Protein AF-A0A7S2C3B9-F1 (afdb_monomer)

Solvent-accessible surface area (backbone atoms only — not comparable to full-atom values): 6980 Å² total; per-residue (Å²): 95,56,94,72,66,56,39,47,80,22,79,44,66,63,60,47,18,64,78,71,72,46,61,48,70,62,52,52,51,53,52,49,56,51,31,51,23,45,76,67,74,36,62,41,102,83,72,51,67,90,66,75,68,87,59,75,66,36,75,48,64,89,85,75,93,71,93,84,81,67,53,58,53,49,51,57,53,100,83,31,36,26,45,38,90,96,48,94,79,51,62,44,84,97,39,70,55,64,70,81,49,23,36,19,82,85,47,101,54,82,123

Foldseek 3Di:
DVVVVQKDWAQDLVRVCVVVVHDSVVSVVVLVQVQVCQVVQHQGPVRDRDDDRQDPRHMDGDDDDDDDADQDAFEADPVQFGADPPDPPHGDPPDGDDDRRYHRPPHPPPD

Radius of gyration: 23.4 Å; Cα contacts (8 Å, |Δi|>4): 132; chains: 1; bounding box: 45×21×60 Å

Mean predicted aligned error: 6.65 Å

pLDDT: mean 89.91, std 11.18, range [41.97, 98.38]

Nearest PDB structures (foldseek):
  1d4c-assembly3_C  TM=8.041E-01  e=1.857E-04  Shewanella oneidensis
  1d4c-assembly2_B  TM=8.341E-01  e=5.086E-04  Shewanella oneidensis
  1d4e-assembly1_A  TM=8.416E-01  e=1.593E-03  Shewanella oneidensis
  6t85-assembly1_A  TM=8.001E-01  e=4.364E-03  Shewanella oneidensis MR-1

Secondary structure (DSSP, 8-state):
-TTTTSSEEESSHHHHHHHHT--HHHHHHHHHHHHHHHHTT---TTS--------SSEEE----------S--B-B-TT-EEEPTT-SSPEEEEEE--GGGBTTTTSTT--

Sequence (111 aa):
VVAAGQVRSHADLSDLAAVHALPLHALTATVAELNDAVAAGRTDRWGRREHRPLVPPFYSISIKAALFHTQGGLRIDSCARVLQAGSTTAVVPHLLAAGGTVAGGSGNSVE

Structure (mmCIF, N/CA/C/O backbone):
data_AF-A0A7S2C3B9-F1
#
_entry.id   AF-A0A7S2C3B9-F1
#
loop_
_atom_site.group_PDB
_atom_site.id
_atom_site.type_symbol
_atom_site.label_atom_id
_atom_site.label_alt_id
_atom_site.label_comp_id
_atom_site.label_asym_id
_atom_site.label_entity_id
_atom_site.label_seq_id
_atom_site.pdbx_PDB_ins_code
_atom_site.Cartn_x
_atom_site.Cartn_y
_atom_site.Cartn_z
_atom_site.occupancy
_atom_site.B_iso_or_equiv
_atom_site.auth_seq_id
_atom_site.auth_comp_id
_atom_site.auth_asym_id
_atom_site.auth_atom_id
_atom_site.pdbx_PDB_model_num
ATOM 1 N N . VAL A 1 1 ? -8.993 -9.552 -8.128 1.00 63.28 1 VAL A N 1
ATOM 2 C CA . VAL A 1 1 ? -8.569 -8.149 -8.372 1.00 63.28 1 VAL A CA 1
ATOM 3 C C . VAL A 1 1 ? -8.303 -7.884 -9.852 1.00 63.28 1 VAL A C 1
ATOM 5 O O . VAL A 1 1 ? -8.964 -7.016 -10.404 1.00 63.28 1 VAL A O 1
ATOM 8 N N . VAL A 1 2 ? -7.439 -8.663 -10.523 1.00 61.94 2 VAL A N 1
ATOM 9 C CA . VAL A 1 2 ? -7.232 -8.568 -11.990 1.00 61.94 2 VAL A CA 1
ATOM 10 C C . VAL A 1 2 ? -8.538 -8.812 -12.761 1.00 61.94 2 VAL A C 1
ATOM 12 O O . VAL A 1 2 ? -8.970 -7.953 -13.516 1.00 61.94 2 VAL A O 1
ATOM 15 N N . ALA A 1 3 ? -9.252 -9.907 -12.469 1.00 64.25 3 ALA A N 1
ATOM 16 C CA . ALA A 1 3 ? -10.555 -10.203 -13.084 1.00 64.25 3 ALA A CA 1
ATOM 17 C C . ALA A 1 3 ? -11.664 -9.180 -12.752 1.00 64.25 3 ALA A C 1
ATOM 19 O O . ALA A 1 3 ? -12.669 -9.115 -13.446 1.00 64.25 3 ALA A O 1
ATOM 20 N N . ALA A 1 4 ? -11.475 -8.363 -11.709 1.00 71.38 4 ALA A N 1
ATOM 21 C CA . ALA A 1 4 ? -12.392 -7.280 -11.349 1.00 71.38 4 ALA A CA 1
ATOM 22 C C . ALA A 1 4 ? -12.044 -5.952 -12.058 1.00 71.38 4 ALA A C 1
ATOM 24 O O . ALA A 1 4 ? -12.621 -4.918 -11.734 1.00 71.38 4 ALA A O 1
ATOM 25 N N . GLY A 1 5 ? -11.060 -5.950 -12.969 1.00 73.31 5 GLY A N 1
ATOM 26 C CA . GLY A 1 5 ? -10.630 -4.779 -13.742 1.00 73.31 5 GLY A CA 1
ATOM 27 C C . GLY A 1 5 ? -9.848 -3.721 -12.954 1.00 73.31 5 GLY A C 1
ATOM 28 O O . GLY A 1 5 ? -9.495 -2.683 -13.512 1.00 73.31 5 GLY A O 1
ATOM 29 N N . GLN A 1 6 ? -9.566 -3.963 -11.669 1.00 82.56 6 GLN A N 1
ATOM 30 C CA . GLN A 1 6 ? -8.866 -3.003 -10.807 1.00 82.56 6 GLN A CA 1
ATOM 31 C C . GLN A 1 6 ? -7.345 -3.030 -10.983 1.00 82.56 6 GLN A C 1
ATOM 33 O O . GLN A 1 6 ? -6.688 -2.026 -10.731 1.00 82.56 6 GLN A O 1
ATOM 38 N N . VAL A 1 7 ? -6.795 -4.160 -11.437 1.00 92.88 7 VAL A N 1
ATOM 39 C CA . VAL A 1 7 ? -5.388 -4.279 -11.836 1.00 92.88 7 VAL A CA 1
ATOM 40 C C . VAL A 1 7 ? -5.325 -4.434 -13.350 1.00 92.88 7 VAL A C 1
ATOM 42 O O . VAL A 1 7 ? -6.009 -5.298 -13.901 1.00 92.88 7 VAL A O 1
ATOM 45 N N . ARG A 1 8 ? -4.499 -3.621 -14.010 1.00 91.81 8 ARG A N 1
ATOM 46 C CA . ARG A 1 8 ? -4.267 -3.660 -15.462 1.00 91.81 8 ARG A CA 1
ATOM 47 C C . ARG A 1 8 ? -2.855 -4.159 -15.750 1.00 91.81 8 ARG A C 1
ATOM 49 O O . ARG A 1 8 ? -1.939 -3.816 -15.010 1.00 91.81 8 ARG A O 1
ATOM 56 N N . SER A 1 9 ? -2.702 -4.977 -16.790 1.00 94.94 9 SER A N 1
ATOM 57 C CA . SER A 1 9 ? -1.408 -5.479 -17.271 1.00 94.94 9 SER A CA 1
ATOM 58 C C . SER A 1 9 ? -0.922 -4.631 -18.442 1.00 94.94 9 SER A C 1
ATOM 60 O O . SER A 1 9 ? -1.736 -4.212 -19.259 1.00 94.94 9 SER A O 1
ATOM 62 N N . HIS A 1 10 ? 0.390 -4.449 -18.545 1.00 96.44 10 HIS A N 1
ATOM 63 C CA . HIS A 1 10 ? 1.064 -3.637 -19.553 1.00 96.44 10 HIS A CA 1
ATOM 64 C C . HIS A 1 10 ? 2.300 -4.371 -20.065 1.00 96.44 10 HIS A C 1
ATOM 66 O O . HIS A 1 10 ? 3.038 -4.975 -19.282 1.00 96.44 10 HIS A O 1
ATOM 72 N N . ALA A 1 11 ? 2.539 -4.324 -21.373 1.00 97.06 11 ALA A N 1
ATOM 73 C CA . ALA A 1 11 ? 3.725 -4.946 -21.960 1.00 97.06 11 ALA A CA 1
ATOM 74 C C . ALA A 1 11 ? 5.008 -4.185 -21.588 1.00 97.06 11 ALA A C 1
ATOM 76 O O . ALA A 1 11 ? 6.050 -4.797 -21.365 1.00 97.06 11 ALA A O 1
ATOM 77 N N . ASP A 1 12 ? 4.919 -2.860 -21.467 1.00 98.00 12 ASP A N 1
ATOM 78 C CA . ASP A 1 12 ? 6.034 -1.982 -21.131 1.00 98.00 12 ASP A CA 1
ATOM 79 C C . ASP A 1 12 ? 5.583 -0.767 -20.293 1.00 98.00 12 ASP A C 1
ATOM 81 O O . ASP A 1 12 ? 4.400 -0.579 -19.993 1.00 98.00 12 ASP A O 1
ATOM 85 N N . LEU A 1 13 ? 6.551 0.048 -19.863 1.00 98.25 13 LEU A N 1
ATOM 86 C CA . LEU A 1 13 ? 6.286 1.242 -19.056 1.00 98.25 13 LEU A CA 1
ATOM 87 C C . LEU A 1 13 ? 5.652 2.387 -19.856 1.00 98.25 13 LEU A C 1
ATOM 89 O O . LEU A 1 13 ? 5.033 3.255 -19.245 1.00 98.25 13 LEU A O 1
ATOM 93 N N . SER A 1 14 ? 5.794 2.406 -21.185 1.00 98.06 14 SER A N 1
ATOM 94 C CA . SER A 1 14 ? 5.173 3.418 -22.050 1.00 98.06 14 SER A CA 1
ATOM 95 C C . SER A 1 14 ? 3.659 3.240 -22.063 1.00 98.06 14 SER A C 1
ATOM 97 O O . SER A 1 14 ? 2.920 4.187 -21.790 1.00 98.06 14 SER A O 1
ATOM 99 N N . ASP A 1 15 ? 3.206 2.001 -22.266 1.00 97.19 15 ASP A N 1
ATOM 100 C CA . ASP A 1 15 ? 1.795 1.626 -22.189 1.00 97.19 15 ASP A CA 1
ATOM 101 C C . ASP A 1 15 ? 1.211 1.925 -20.796 1.00 97.19 15 ASP A C 1
ATOM 103 O O . ASP A 1 15 ? 0.174 2.580 -20.670 1.00 97.19 15 ASP A O 1
ATOM 107 N N . LEU A 1 16 ? 1.927 1.554 -19.726 1.00 97.31 16 LEU A N 1
ATOM 108 C CA . LEU A 1 16 ? 1.509 1.872 -18.355 1.00 97.31 16 LEU A CA 1
ATOM 109 C C . LEU A 1 16 ? 1.376 3.385 -18.133 1.00 97.31 16 LEU A C 1
ATOM 111 O O . LEU A 1 16 ? 0.374 3.844 -17.577 1.00 97.31 16 LEU A O 1
ATOM 115 N N . ALA A 1 17 ? 2.375 4.162 -18.559 1.00 97.75 17 ALA A N 1
ATOM 116 C CA . ALA A 1 17 ? 2.386 5.610 -18.398 1.00 97.75 17 ALA A CA 1
ATOM 117 C C . ALA A 1 17 ? 1.212 6.274 -19.124 1.00 97.75 17 ALA A C 1
ATOM 119 O O . ALA A 1 17 ? 0.554 7.138 -18.541 1.00 97.75 17 ALA A O 1
ATOM 120 N N . ALA A 1 18 ? 0.912 5.842 -20.352 1.00 96.25 18 ALA A N 1
ATOM 121 C CA . ALA A 1 18 ? -0.198 6.365 -21.138 1.00 96.25 18 ALA A CA 1
ATOM 122 C C . ALA A 1 18 ? -1.551 6.133 -20.446 1.00 96.25 18 ALA A C 1
ATOM 124 O O . ALA A 1 18 ? -2.365 7.053 -20.363 1.00 96.25 18 ALA A O 1
ATOM 125 N N . VAL A 1 19 ? -1.774 4.941 -19.878 1.00 94.12 19 VAL A N 1
ATOM 126 C CA . VAL A 1 19 ? -3.041 4.596 -19.209 1.00 94.12 19 VAL A CA 1
ATOM 127 C C . VAL A 1 19 ? -3.325 5.458 -17.974 1.00 94.12 19 VAL A C 1
ATOM 129 O O . VAL A 1 19 ? -4.490 5.734 -17.682 1.00 94.12 19 VAL A O 1
ATOM 132 N N . HIS A 1 20 ? -2.287 5.893 -17.257 1.00 93.75 20 HIS A N 1
ATOM 133 C CA . HIS A 1 20 ? -2.415 6.684 -16.023 1.00 93.75 20 HIS A CA 1
ATOM 134 C C . HIS A 1 20 ? -2.005 8.153 -16.181 1.00 93.75 20 HIS A C 1
ATOM 136 O O . HIS A 1 20 ? -1.936 8.868 -15.184 1.00 93.75 20 HIS A O 1
ATOM 142 N N . ALA A 1 21 ? -1.726 8.601 -17.411 1.00 96.00 21 ALA A N 1
ATOM 143 C CA . ALA A 1 21 ? -1.197 9.933 -17.716 1.00 96.00 21 ALA A CA 1
ATOM 144 C C . ALA A 1 21 ? 0.047 10.307 -16.875 1.00 96.00 21 ALA A C 1
ATOM 146 O O . ALA A 1 21 ? 0.189 11.436 -16.404 1.00 96.00 21 ALA A O 1
ATOM 147 N N . LEU A 1 22 ? 0.951 9.344 -16.667 1.00 97.25 22 LEU A N 1
ATOM 148 C CA . LEU A 1 22 ? 2.189 9.543 -15.912 1.00 97.25 22 LEU A CA 1
ATOM 149 C C . LEU A 1 22 ? 3.317 10.057 -16.824 1.00 97.25 22 LEU A C 1
ATOM 151 O O . LEU A 1 22 ? 3.404 9.647 -17.983 1.00 97.25 22 LEU A O 1
ATOM 155 N N . PRO A 1 23 ? 4.254 10.880 -16.317 1.00 98.38 23 PRO A N 1
ATOM 156 C CA . PRO A 1 23 ? 5.451 11.236 -17.072 1.00 98.38 23 PRO A CA 1
ATOM 157 C C . PRO A 1 23 ? 6.347 10.003 -17.287 1.00 98.38 23 PRO A C 1
ATOM 159 O O . PRO A 1 23 ? 6.965 9.508 -16.342 1.00 98.38 23 PRO A O 1
ATOM 162 N N . LEU A 1 24 ? 6.455 9.523 -18.532 1.00 98.12 24 LEU A N 1
ATOM 163 C CA . LEU A 1 24 ? 7.196 8.298 -18.880 1.00 98.12 24 LEU A CA 1
ATOM 164 C C . LEU A 1 24 ? 8.652 8.312 -18.390 1.00 98.12 24 LEU A C 1
ATOM 166 O O . LEU A 1 24 ? 9.133 7.320 -17.840 1.00 98.12 24 LEU A O 1
ATOM 170 N N . HIS A 1 25 ? 9.343 9.444 -18.547 1.00 98.31 25 HIS A N 1
ATOM 171 C CA . HIS A 1 25 ? 10.721 9.602 -18.078 1.00 98.31 25 HIS A CA 1
ATOM 172 C C . HIS A 1 25 ? 10.837 9.374 -16.561 1.00 98.31 25 HIS A C 1
ATOM 174 O O . HIS A 1 25 ? 11.688 8.612 -16.110 1.00 98.31 25 HIS A O 1
ATOM 180 N N . ALA A 1 26 ? 9.939 9.976 -15.774 1.00 98.38 26 ALA A N 1
ATOM 181 C CA . ALA A 1 26 ? 9.956 9.846 -14.318 1.00 98.38 26 ALA A CA 1
ATOM 182 C C . ALA A 1 26 ? 9.595 8.423 -13.860 1.00 98.38 26 ALA A C 1
ATOM 184 O O . ALA A 1 26 ? 10.207 7.901 -12.927 1.00 98.38 26 ALA A O 1
ATOM 185 N N . LEU A 1 27 ? 8.632 7.778 -14.531 1.00 98.25 27 LEU A N 1
ATOM 186 C CA . LEU A 1 27 ? 8.269 6.387 -14.260 1.00 98.25 27 LEU A CA 1
ATOM 187 C C . LEU A 1 27 ? 9.445 5.441 -14.540 1.00 98.25 27 LEU A C 1
ATOM 189 O O . LEU A 1 27 ? 9.780 4.613 -13.696 1.00 98.25 27 LEU A O 1
ATOM 193 N N . THR A 1 28 ? 10.095 5.597 -15.694 1.00 98.25 28 THR A N 1
ATOM 194 C CA . THR A 1 28 ? 11.237 4.765 -16.105 1.00 98.25 28 THR A CA 1
ATOM 195 C C . THR A 1 28 ? 12.403 4.907 -15.135 1.00 98.25 28 THR A C 1
ATOM 197 O O . THR A 1 28 ? 12.920 3.898 -14.661 1.00 98.25 28 THR A O 1
ATOM 200 N N . ALA A 1 29 ? 12.762 6.143 -14.770 1.00 98.00 29 ALA A N 1
ATOM 201 C CA . ALA A 1 29 ? 13.798 6.403 -13.773 1.00 98.00 29 ALA A CA 1
ATOM 202 C C . ALA A 1 29 ? 13.451 5.771 -12.413 1.00 98.00 29 ALA A C 1
ATOM 204 O O . ALA A 1 29 ? 14.283 5.103 -11.809 1.00 98.00 29 ALA A O 1
ATOM 205 N N . THR A 1 30 ? 12.195 5.888 -11.968 1.00 96.94 30 THR A N 1
ATOM 206 C CA . THR A 1 30 ? 11.740 5.298 -10.697 1.00 96.94 30 THR A CA 1
ATOM 207 C C . THR A 1 30 ? 11.862 3.771 -10.684 1.00 96.94 30 THR A C 1
ATOM 209 O O . THR A 1 30 ? 12.284 3.199 -9.679 1.00 96.94 30 THR A O 1
ATOM 212 N N . VAL A 1 31 ? 11.497 3.101 -11.782 1.00 96.62 31 VAL A N 1
ATOM 213 C CA . VAL A 1 31 ? 11.622 1.639 -11.906 1.00 96.62 31 VAL A CA 1
ATOM 214 C C . VAL A 1 31 ? 13.090 1.212 -11.976 1.00 96.62 31 VAL A C 1
ATOM 216 O O . VAL A 1 31 ? 13.462 0.237 -11.326 1.00 96.62 31 VAL A O 1
ATOM 219 N N . ALA A 1 32 ? 13.928 1.952 -12.708 1.00 96.38 32 ALA A N 1
ATOM 220 C CA . ALA A 1 32 ? 15.362 1.690 -12.792 1.00 96.38 32 ALA A CA 1
ATOM 221 C C . ALA A 1 32 ? 16.041 1.813 -11.420 1.00 96.38 32 ALA A C 1
ATOM 223 O O . ALA A 1 32 ? 16.694 0.873 -10.981 1.00 96.38 32 ALA A O 1
ATOM 224 N N . GLU A 1 33 ? 15.797 2.905 -10.690 1.00 95.56 33 GLU A N 1
ATOM 225 C CA . GLU A 1 33 ? 16.355 3.115 -9.348 1.00 95.56 33 GLU A CA 1
ATOM 226 C C . GLU A 1 33 ? 15.969 1.999 -8.366 1.00 95.56 33 GLU A C 1
ATOM 228 O O . GLU A 1 33 ? 16.803 1.541 -7.582 1.00 95.56 33 GLU A O 1
ATOM 233 N N . LEU A 1 34 ? 14.712 1.540 -8.410 1.00 95.50 34 LEU A N 1
ATOM 234 C CA . LEU A 1 34 ? 14.262 0.409 -7.601 1.00 95.50 34 LEU A CA 1
ATOM 235 C C . LEU A 1 34 ? 15.013 -0.874 -7.977 1.00 95.50 34 LEU A C 1
ATOM 237 O O . LEU A 1 34 ? 15.510 -1.575 -7.096 1.00 95.50 34 LEU A O 1
ATOM 241 N N . ASN A 1 35 ? 15.093 -1.184 -9.270 1.00 95.75 35 ASN A N 1
ATOM 242 C CA . ASN A 1 35 ? 15.750 -2.395 -9.753 1.00 95.75 35 ASN A CA 1
ATOM 243 C C . ASN A 1 35 ? 17.252 -2.392 -9.436 1.00 95.75 35 ASN A C 1
ATOM 245 O O . ASN A 1 35 ? 17.776 -3.426 -9.023 1.00 95.75 35 ASN A O 1
ATOM 249 N N . ASP A 1 36 ? 17.917 -1.240 -9.529 1.00 94.75 36 ASP A N 1
ATOM 250 C CA . ASP A 1 36 ? 19.324 -1.064 -9.159 1.00 94.75 36 ASP A CA 1
ATOM 251 C C . ASP A 1 36 ? 19.545 -1.259 -7.654 1.00 94.75 36 ASP A C 1
ATOM 253 O O . ASP A 1 36 ? 20.515 -1.900 -7.239 1.00 94.75 36 ASP A O 1
ATOM 257 N N . ALA A 1 37 ? 18.648 -0.732 -6.812 1.00 93.94 37 ALA A N 1
ATOM 258 C CA . ALA A 1 37 ? 18.707 -0.948 -5.367 1.00 93.94 37 ALA A CA 1
ATOM 259 C C . ALA A 1 37 ? 18.556 -2.436 -5.019 1.00 93.94 37 ALA A C 1
ATOM 261 O O . ALA A 1 37 ? 19.338 -2.956 -4.221 1.00 93.94 37 ALA A O 1
ATOM 262 N N . VAL A 1 38 ? 17.616 -3.131 -5.670 1.00 94.44 38 VAL A N 1
ATOM 263 C CA . VAL A 1 38 ? 17.410 -4.576 -5.501 1.00 94.44 38 VAL A CA 1
ATOM 264 C C . VAL A 1 38 ? 18.630 -5.372 -5.964 1.00 94.44 38 VAL A C 1
ATOM 266 O O . VAL A 1 38 ? 19.112 -6.223 -5.220 1.00 94.44 38 VAL A O 1
ATOM 269 N N . ALA A 1 39 ? 19.171 -5.073 -7.148 1.00 93.81 39 ALA A N 1
ATOM 270 C CA . ALA A 1 39 ? 20.348 -5.752 -7.690 1.00 93.81 39 ALA A CA 1
ATOM 271 C C . ALA A 1 39 ? 21.591 -5.566 -6.803 1.00 93.81 39 ALA A C 1
ATOM 273 O O . ALA A 1 39 ? 22.377 -6.496 -6.631 1.00 93.81 39 ALA A O 1
ATOM 274 N N . ALA A 1 40 ? 21.748 -4.386 -6.199 1.00 93.44 40 ALA A N 1
ATOM 275 C CA . ALA A 1 40 ? 22.843 -4.081 -5.282 1.00 93.44 40 ALA A CA 1
ATOM 276 C C . ALA A 1 40 ? 22.598 -4.546 -3.830 1.00 93.44 40 ALA A C 1
ATOM 278 O O . ALA A 1 40 ? 23.464 -4.342 -2.980 1.00 93.44 40 ALA A O 1
ATOM 279 N N . GLY A 1 41 ? 21.426 -5.113 -3.510 1.00 92.88 41 GLY A N 1
ATOM 280 C CA . GLY A 1 41 ? 21.059 -5.500 -2.141 1.00 92.88 41 GLY A CA 1
ATOM 281 C C . GLY A 1 41 ? 20.975 -4.322 -1.159 1.00 92.88 41 GLY A C 1
ATOM 282 O O . GLY A 1 41 ? 21.207 -4.496 0.040 1.00 92.88 41 GLY A O 1
ATOM 283 N N . ARG A 1 42 ? 20.683 -3.115 -1.659 1.00 93.31 42 ARG A N 1
ATOM 284 C CA . ARG A 1 42 ? 20.630 -1.875 -0.873 1.00 93.31 42 ARG A CA 1
ATOM 285 C C . ARG A 1 42 ? 19.203 -1.517 -0.483 1.00 93.31 42 ARG A C 1
ATOM 287 O O . ARG A 1 42 ? 18.242 -1.847 -1.170 1.00 93.31 42 ARG A O 1
ATOM 294 N N . THR A 1 43 ? 19.091 -0.769 0.605 1.00 92.25 43 THR A N 1
ATOM 295 C CA . THR A 1 43 ? 17.863 -0.062 0.958 1.00 92.25 43 THR A CA 1
ATOM 296 C C . THR A 1 43 ? 17.627 1.075 -0.038 1.00 92.25 43 THR A C 1
ATOM 298 O O . THR A 1 43 ? 18.568 1.788 -0.394 1.00 92.25 43 THR A O 1
ATOM 301 N N . ASP A 1 44 ? 16.391 1.248 -0.496 1.00 89.19 44 ASP A N 1
ATOM 302 C CA . ASP A 1 44 ? 16.033 2.357 -1.376 1.00 89.19 44 ASP A CA 1
ATOM 303 C C . ASP A 1 44 ? 15.973 3.704 -0.626 1.00 89.19 44 ASP A C 1
ATOM 305 O O . ASP A 1 44 ? 16.096 3.775 0.601 1.00 89.19 44 ASP A O 1
ATOM 309 N N . ARG A 1 45 ? 15.733 4.797 -1.362 1.00 89.38 45 ARG A N 1
ATOM 310 C CA . ARG A 1 45 ? 15.658 6.160 -0.800 1.00 89.38 45 ARG A CA 1
ATOM 311 C C . ARG A 1 45 ? 14.543 6.372 0.239 1.00 89.38 45 ARG A C 1
ATOM 313 O O . ARG A 1 45 ? 14.531 7.405 0.898 1.00 89.38 45 ARG A O 1
ATOM 320 N N . TRP A 1 46 ? 13.610 5.429 0.372 1.00 91.19 46 TRP A N 1
ATOM 321 C CA . TRP A 1 46 ? 12.483 5.472 1.309 1.00 91.19 46 TRP A CA 1
ATOM 322 C C . TRP A 1 46 ? 12.660 4.518 2.496 1.00 91.19 46 TRP A C 1
ATOM 324 O O . TRP A 1 46 ? 11.736 4.355 3.290 1.00 91.19 46 TRP A O 1
ATOM 334 N N . GLY A 1 47 ? 13.824 3.876 2.632 1.00 91.56 47 GLY A N 1
ATOM 335 C CA . GLY A 1 47 ? 14.085 2.952 3.733 1.00 91.56 47 GLY A CA 1
ATOM 336 C C . GLY A 1 47 ? 13.593 1.524 3.480 1.00 91.56 47 GLY A C 1
ATOM 337 O O . GLY A 1 47 ? 13.618 0.701 4.395 1.00 91.56 47 GLY A O 1
ATOM 338 N N . ARG A 1 48 ? 13.156 1.193 2.261 1.00 90.69 48 ARG A N 1
ATOM 339 C CA . ARG A 1 48 ? 12.630 -0.135 1.936 1.00 90.69 48 ARG A CA 1
ATOM 340 C C . ARG A 1 48 ? 13.747 -1.072 1.481 1.00 90.69 48 ARG A C 1
ATOM 342 O O . ARG A 1 48 ? 14.607 -0.683 0.695 1.00 90.69 48 ARG A O 1
ATOM 349 N N . ARG A 1 49 ? 13.727 -2.316 1.967 1.00 85.81 49 ARG A N 1
ATOM 350 C CA . ARG A 1 49 ? 14.798 -3.307 1.736 1.00 85.81 49 ARG A CA 1
ATOM 351 C C . ARG A 1 49 ? 14.337 -4.576 1.018 1.00 85.81 49 ARG A C 1
ATOM 353 O O . ARG A 1 49 ? 15.110 -5.182 0.288 1.00 85.81 49 ARG A O 1
ATOM 360 N N . GLU A 1 50 ? 13.085 -4.980 1.212 1.00 75.44 50 GLU A N 1
ATOM 361 C CA . GLU A 1 50 ? 12.556 -6.243 0.688 1.00 75.44 50 GLU A CA 1
ATOM 362 C C . GLU A 1 50 ? 11.710 -6.010 -0.561 1.00 75.44 50 GLU A C 1
ATOM 364 O O . GLU A 1 50 ? 10.483 -5.886 -0.514 1.00 75.44 50 GLU A O 1
ATOM 369 N N . HIS A 1 51 ? 12.382 -5.932 -1.705 1.00 81.56 51 HIS A N 1
ATOM 370 C CA . HIS A 1 51 ? 11.742 -5.764 -3.002 1.00 81.56 51 HIS A CA 1
ATOM 371 C C . HIS A 1 51 ? 12.269 -6.771 -4.015 1.00 81.56 51 HIS A C 1
ATOM 373 O O . HIS A 1 51 ? 13.391 -7.262 -3.919 1.00 81.56 51 HIS A O 1
ATOM 379 N N . ARG A 1 52 ? 11.429 -7.077 -5.000 1.00 91.12 52 ARG A N 1
ATOM 380 C CA . ARG A 1 52 ? 11.805 -7.824 -6.201 1.00 91.12 52 ARG A CA 1
ATOM 381 C C . ARG A 1 52 ? 11.978 -6.832 -7.349 1.00 91.12 52 ARG A C 1
ATOM 383 O O . ARG A 1 52 ? 11.301 -5.800 -7.327 1.00 91.12 52 ARG A O 1
ATOM 390 N N . PRO A 1 53 ? 12.835 -7.125 -8.340 1.00 93.94 53 PRO A N 1
ATOM 391 C CA . PRO A 1 53 ? 12.922 -6.269 -9.508 1.00 93.94 53 PRO A CA 1
ATOM 392 C C . PRO A 1 53 ? 11.570 -6.252 -10.232 1.00 93.94 53 PRO A C 1
ATOM 394 O O . PRO A 1 53 ? 10.906 -7.283 -10.363 1.00 93.94 53 PRO A O 1
ATOM 397 N N . LEU A 1 54 ? 11.158 -5.076 -10.692 1.00 95.75 54 LEU A N 1
ATOM 398 C CA . LEU A 1 54 ? 9.996 -4.899 -11.549 1.00 95.75 54 LEU A CA 1
ATOM 399 C C . LEU A 1 54 ? 10.421 -5.133 -12.997 1.00 95.75 54 LEU A C 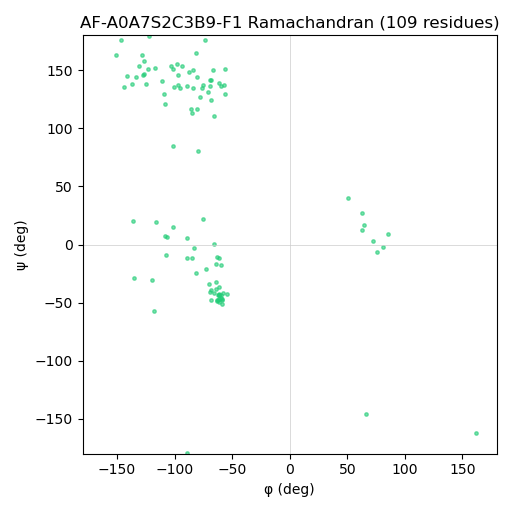1
ATOM 401 O O . LEU A 1 54 ? 11.198 -4.361 -13.561 1.00 95.75 54 LEU A O 1
ATOM 405 N N . VAL A 1 55 ? 9.898 -6.202 -13.586 1.00 96.50 55 VAL A N 1
ATOM 406 C CA . VAL A 1 55 ? 10.136 -6.598 -14.977 1.00 96.50 55 VAL A CA 1
ATOM 407 C C . VAL A 1 55 ? 8.799 -6.789 -15.698 1.00 96.50 55 VAL A C 1
ATOM 409 O O . VAL A 1 55 ? 7.790 -7.025 -15.029 1.00 96.50 55 VAL A O 1
ATOM 412 N N . PRO A 1 56 ? 8.766 -6.700 -17.039 1.00 96.81 56 PRO A N 1
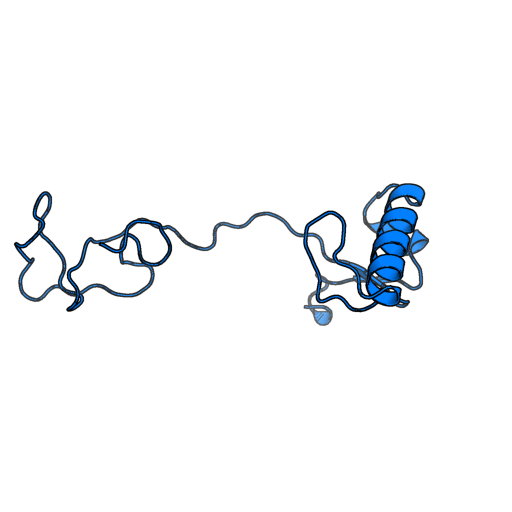ATOM 413 C CA . PRO A 1 56 ? 7.565 -6.992 -17.811 1.00 96.81 56 PRO A CA 1
ATOM 414 C C . PRO A 1 56 ? 6.995 -8.404 -17.558 1.00 96.81 56 PRO A C 1
ATOM 416 O O . PRO A 1 56 ? 7.765 -9.336 -17.314 1.00 96.81 56 PRO A O 1
ATOM 419 N N . PRO A 1 57 ? 5.671 -8.600 -17.707 1.00 95.88 57 PRO A N 1
ATOM 420 C CA . PRO A 1 57 ? 4.661 -7.556 -17.889 1.00 95.88 57 PRO A CA 1
ATOM 421 C C . PRO A 1 57 ? 4.470 -6.733 -16.608 1.00 95.88 57 PRO A C 1
ATOM 423 O O . PRO A 1 57 ? 4.489 -7.264 -15.497 1.00 95.88 57 PRO A O 1
ATOM 426 N N . PHE A 1 58 ? 4.269 -5.427 -16.766 1.00 97.00 58 PHE A N 1
ATOM 427 C CA . PHE A 1 58 ? 4.012 -4.530 -15.644 1.00 97.00 58 PHE A CA 1
ATOM 428 C C . PHE A 1 58 ? 2.536 -4.548 -15.265 1.00 97.00 58 PHE A C 1
ATOM 430 O O . PHE A 1 58 ? 1.665 -4.704 -16.117 1.00 97.00 58 PHE A O 1
ATOM 437 N N . TYR A 1 59 ? 2.247 -4.322 -13.986 1.00 95.62 59 TYR A N 1
ATOM 438 C CA . TYR A 1 59 ? 0.880 -4.250 -13.483 1.00 95.62 59 TYR A CA 1
ATOM 439 C C . TYR A 1 59 ? 0.646 -2.936 -12.752 1.00 95.62 59 TYR A C 1
ATOM 441 O O . TYR A 1 59 ? 1.494 -2.486 -11.982 1.00 95.62 59 TYR A O 1
ATOM 449 N N . SER A 1 60 ? -0.517 -2.331 -12.976 1.00 94.75 60 SER A N 1
ATOM 450 C CA . SER A 1 60 ? -0.902 -1.062 -12.366 1.00 94.75 60 SER A CA 1
ATOM 451 C C . SER A 1 60 ? -2.251 -1.162 -11.658 1.00 94.75 60 SER A C 1
ATOM 453 O O . SER A 1 60 ? -3.148 -1.889 -12.087 1.00 94.75 60 SER A O 1
ATOM 455 N N . ILE A 1 61 ? -2.392 -0.417 -10.564 1.00 94.12 61 ILE A N 1
ATOM 456 C CA . ILE A 1 61 ? -3.640 -0.225 -9.823 1.00 94.12 61 ILE A CA 1
ATOM 457 C C . ILE A 1 61 ? -3.678 1.211 -9.299 1.00 94.12 61 ILE A C 1
ATOM 459 O O . ILE A 1 61 ? -2.685 1.715 -8.777 1.00 94.12 61 ILE A O 1
ATOM 463 N N . SER A 1 62 ? -4.823 1.877 -9.433 1.00 90.38 62 SER A N 1
ATOM 464 C CA . SER A 1 62 ? -5.022 3.215 -8.873 1.00 90.38 62 SER A CA 1
ATOM 465 C C . SER A 1 62 ? -5.484 3.099 -7.423 1.00 90.38 62 SER A C 1
ATOM 467 O O . SER A 1 62 ? -6.566 2.580 -7.152 1.00 90.38 62 SER A O 1
ATOM 469 N N . ILE A 1 63 ? -4.674 3.597 -6.491 1.00 90.31 63 ILE A N 1
ATOM 470 C CA . ILE A 1 63 ? -4.980 3.579 -5.058 1.00 90.31 63 ILE A CA 1
ATOM 471 C C . ILE A 1 63 ? -5.488 4.954 -4.625 1.00 90.31 63 ILE A C 1
ATOM 473 O O . ILE A 1 63 ? -4.919 5.984 -4.984 1.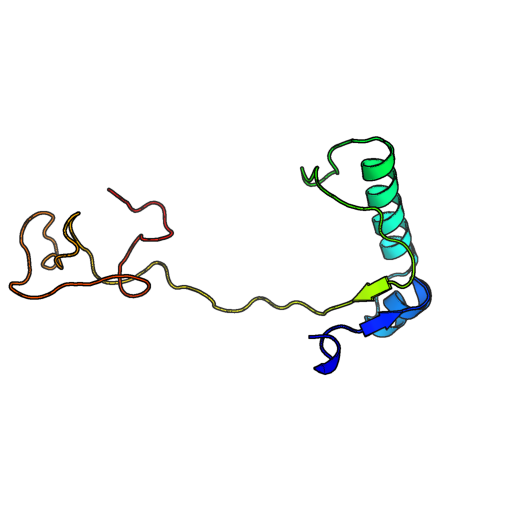00 90.31 63 ILE A O 1
ATOM 477 N N . LYS A 1 64 ? -6.560 4.966 -3.833 1.00 90.00 64 LYS A N 1
ATOM 478 C CA . LYS A 1 64 ? -7.071 6.149 -3.134 1.00 90.00 64 LYS A CA 1
ATOM 479 C C . LYS A 1 64 ? -7.115 5.849 -1.643 1.00 90.00 64 LYS A C 1
ATOM 481 O O . LYS A 1 64 ? -7.295 4.695 -1.255 1.00 90.00 64 LYS A O 1
ATOM 486 N N . ALA A 1 65 ? -6.967 6.882 -0.819 1.00 90.44 65 ALA A N 1
ATOM 487 C CA . ALA A 1 65 ? -7.183 6.740 0.612 1.00 90.44 65 ALA A CA 1
ATOM 488 C C . ALA A 1 65 ? -8.625 6.279 0.874 1.00 90.44 65 ALA A C 1
ATOM 490 O O . ALA A 1 65 ? -9.567 6.782 0.259 1.00 90.44 65 ALA A O 1
ATOM 491 N N . ALA A 1 66 ? -8.778 5.328 1.786 1.00 87.88 66 ALA A N 1
ATOM 492 C CA . ALA A 1 66 ? -10.065 4.852 2.261 1.00 87.88 66 ALA A CA 1
ATOM 493 C C . ALA A 1 66 ? -10.085 4.918 3.787 1.00 87.88 66 ALA A C 1
ATOM 495 O O . ALA A 1 66 ? -9.065 4.688 4.442 1.00 87.88 66 ALA A O 1
ATOM 496 N N . LEU A 1 67 ? -11.254 5.219 4.351 1.00 88.06 67 LEU A N 1
ATOM 497 C CA . LEU A 1 67 ? -11.486 5.025 5.776 1.00 88.06 67 LEU A CA 1
ATOM 498 C C . LEU A 1 67 ? -11.505 3.520 6.046 1.00 88.06 67 LEU A C 1
ATOM 500 O O . LEU A 1 67 ? -12.265 2.794 5.408 1.00 88.06 67 LEU A O 1
ATOM 504 N N . PHE A 1 68 ? -10.657 3.064 6.964 1.00 82.19 68 PHE A N 1
ATOM 505 C CA . PHE A 1 68 ? -10.557 1.647 7.313 1.00 82.19 68 PHE A CA 1
ATOM 506 C C . PHE A 1 68 ? -10.921 1.405 8.779 1.00 82.19 68 PHE A C 1
ATOM 508 O O . PHE A 1 68 ? -11.881 0.692 9.060 1.00 82.19 68 PHE A O 1
ATOM 515 N N . HIS A 1 69 ? -10.228 2.070 9.710 1.00 82.50 69 HIS A N 1
ATOM 516 C CA . HIS A 1 69 ? -10.478 1.938 11.147 1.00 82.50 69 HIS A CA 1
ATOM 517 C C . HIS A 1 69 ? -10.539 3.287 11.862 1.00 82.50 69 HIS A C 1
ATOM 519 O O . HIS A 1 69 ? -9.796 4.216 11.542 1.00 82.50 69 HIS A O 1
ATOM 525 N N . THR A 1 70 ? -11.414 3.368 12.865 1.00 86.69 70 THR A N 1
ATOM 526 C CA . THR A 1 70 ? -11.455 4.455 13.846 1.00 86.69 70 THR A CA 1
ATOM 527 C C . THR A 1 70 ? -10.719 4.025 15.108 1.00 86.69 70 THR A C 1
ATOM 529 O O . THR A 1 70 ? -10.900 2.907 15.572 1.00 86.69 70 THR A O 1
ATOM 532 N N . GLN A 1 71 ? -9.919 4.921 15.685 1.00 88.25 71 GLN A N 1
ATOM 533 C CA . GLN A 1 71 ? -9.181 4.648 16.929 1.00 88.25 71 GLN A CA 1
ATOM 534 C C . GLN A 1 71 ? -10.011 4.902 18.201 1.00 88.25 71 GLN A C 1
ATOM 536 O O . GLN A 1 71 ? -9.581 4.559 19.301 1.00 88.25 71 GLN A O 1
ATOM 541 N N . GLY A 1 72 ? -11.173 5.545 18.060 1.00 89.00 72 GLY A N 1
ATOM 542 C CA . GLY A 1 72 ? -12.107 5.792 19.156 1.00 89.00 72 GLY A CA 1
ATOM 543 C C . GLY A 1 72 ? -12.989 4.581 19.457 1.00 89.00 72 GLY A C 1
ATOM 544 O O . GLY A 1 72 ? -13.102 3.666 18.648 1.00 89.00 72 GLY A O 1
ATOM 545 N N . GLY A 1 73 ? -13.639 4.607 20.617 1.00 92.19 73 GLY A N 1
ATOM 546 C CA . GLY A 1 73 ? -14.505 3.530 21.080 1.00 92.19 73 GLY A CA 1
ATOM 547 C C . GLY A 1 73 ? -14.761 3.606 22.582 1.00 92.19 73 GLY A C 1
ATOM 548 O O . GLY A 1 73 ? -14.538 4.637 23.218 1.00 92.19 73 GLY A O 1
ATOM 549 N N . LEU A 1 74 ? -15.222 2.500 23.154 1.00 94.50 74 LEU A N 1
ATOM 550 C CA . LEU A 1 74 ? -15.410 2.338 24.592 1.00 94.50 74 LEU A CA 1
ATOM 551 C C . LEU A 1 74 ? -14.054 2.138 25.279 1.00 94.50 74 LEU A C 1
ATOM 553 O O . LEU A 1 74 ? -13.208 1.390 24.789 1.00 94.50 74 LEU A O 1
ATOM 557 N N . ARG A 1 75 ? -13.855 2.791 26.428 1.00 94.00 75 ARG A N 1
ATOM 558 C CA . ARG A 1 75 ? -12.711 2.514 27.305 1.00 94.00 75 ARG A CA 1
ATOM 559 C C . ARG A 1 75 ? -12.978 1.217 28.060 1.00 94.00 75 ARG A C 1
ATOM 561 O O . ARG A 1 75 ? -14.079 1.044 28.583 1.00 94.00 75 ARG A O 1
ATOM 568 N N . ILE A 1 76 ? -11.983 0.343 28.127 1.00 93.94 76 ILE A N 1
ATOM 569 C CA . ILE A 1 76 ? -12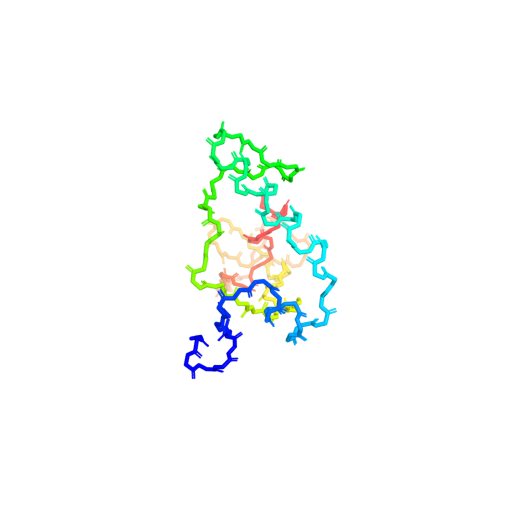.070 -0.944 28.821 1.00 93.94 76 ILE A CA 1
ATOM 570 C C . ILE A 1 76 ? -10.909 -1.117 29.798 1.00 93.94 76 ILE A C 1
ATOM 572 O O . ILE A 1 76 ? -9.905 -0.420 29.685 1.00 93.94 76 ILE A O 1
ATOM 576 N N . ASP A 1 77 ? -11.038 -2.057 30.728 1.00 92.94 77 ASP A N 1
ATOM 577 C CA . ASP A 1 77 ? -9.896 -2.613 31.456 1.00 92.94 77 ASP A CA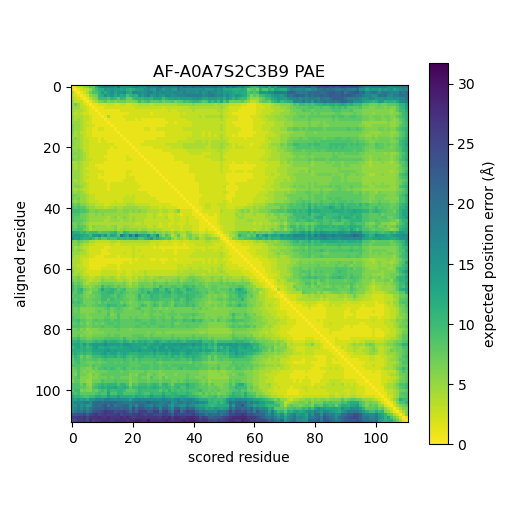 1
ATOM 578 C C . ASP A 1 77 ? -9.287 -3.839 30.743 1.00 92.94 77 ASP A C 1
ATOM 580 O O . ASP A 1 77 ? -9.763 -4.280 29.693 1.00 92.94 77 ASP A O 1
ATOM 584 N N . SER A 1 78 ? -8.244 -4.431 31.337 1.00 91.81 78 SER A N 1
ATOM 585 C CA . SER A 1 78 ? -7.556 -5.622 30.809 1.00 91.81 78 SER A CA 1
ATOM 586 C C . SER A 1 78 ? -8.429 -6.883 30.727 1.00 91.81 78 SER A C 1
ATOM 588 O O . SER A 1 78 ? -8.038 -7.856 30.084 1.00 91.81 78 SER A O 1
ATOM 590 N N . CYS A 1 79 ? -9.622 -6.865 31.328 1.00 93.69 79 CYS A N 1
ATOM 591 C CA . CYS A 1 79 ? -10.617 -7.934 31.270 1.00 93.69 79 CYS A CA 1
ATOM 592 C C . CYS A 1 79 ? -11.757 -7.624 30.280 1.00 93.69 79 CYS A C 1
ATOM 594 O O . CYS A 1 79 ? -12.799 -8.279 30.331 1.00 93.69 79 CYS A O 1
ATOM 596 N N . ALA A 1 80 ? -11.581 -6.632 29.397 1.00 94.81 80 ALA A N 1
ATOM 597 C CA . ALA A 1 80 ? -12.562 -6.188 28.404 1.00 94.81 80 ALA A CA 1
ATOM 598 C C . ALA A 1 80 ? -13.858 -5.589 28.981 1.00 94.81 80 ALA A C 1
ATOM 600 O O . ALA A 1 80 ? -14.848 -5.456 28.258 1.00 94.81 80 ALA A O 1
ATOM 601 N N . ARG A 1 81 ? -13.871 -5.200 30.264 1.00 96.62 81 ARG A N 1
ATOM 602 C CA . ARG A 1 81 ? -15.038 -4.575 30.908 1.00 96.62 81 ARG A CA 1
ATOM 603 C C . ARG A 1 81 ? -15.059 -3.085 30.629 1.00 96.62 81 ARG A C 1
ATOM 605 O O . ARG A 1 81 ? -14.040 -2.420 30.779 1.00 96.62 81 ARG A O 1
ATOM 612 N N . VAL A 1 82 ? -16.222 -2.551 30.266 1.00 96.75 82 VAL A N 1
ATOM 613 C CA . VAL A 1 82 ? -16.368 -1.129 29.928 1.00 96.75 82 VAL A CA 1
ATOM 614 C C . VAL A 1 82 ? -16.247 -0.254 31.175 1.00 96.75 82 VAL A C 1
ATOM 616 O O . VAL A 1 82 ? -16.921 -0.496 32.178 1.00 96.75 82 VAL A O 1
ATOM 619 N N . LEU A 1 83 ? -15.416 0.786 31.099 1.00 96.81 83 LEU A N 1
ATOM 620 C CA . LEU A 1 83 ? -15.232 1.778 32.158 1.00 96.81 83 LEU A CA 1
ATOM 621 C C . LEU A 1 83 ? -16.345 2.832 32.138 1.00 96.81 83 LEU A C 1
ATOM 623 O O . LEU A 1 83 ? -16.807 3.267 31.081 1.00 96.81 83 LEU A O 1
ATOM 627 N N . GLN A 1 84 ? -16.745 3.289 33.323 1.00 96.56 84 GLN A N 1
ATOM 628 C CA . GLN A 1 84 ? -17.632 4.440 33.472 1.00 96.56 84 GLN A CA 1
ATOM 629 C C . GLN A 1 84 ? -16.944 5.730 33.003 1.00 96.56 84 GLN A C 1
ATOM 631 O O . GLN A 1 84 ? -15.724 5.888 33.109 1.00 96.56 84 GLN A O 1
ATOM 636 N N . ALA A 1 85 ? -17.734 6.686 32.507 1.00 93.75 85 ALA A N 1
ATOM 637 C CA . ALA A 1 85 ? -17.222 7.969 32.035 1.00 93.75 85 ALA A CA 1
ATOM 638 C C . ALA A 1 85 ? -16.421 8.693 33.134 1.00 93.75 85 ALA A C 1
ATOM 640 O O . ALA A 1 85 ? -16.876 8.824 34.267 1.00 93.75 85 ALA A O 1
ATOM 641 N N . GLY A 1 86 ? -15.210 9.147 32.797 1.00 90.06 86 GLY A N 1
ATOM 642 C CA . GLY A 1 86 ? -14.305 9.830 33.730 1.00 90.06 86 GLY A CA 1
ATOM 643 C C . GLY A 1 86 ? -13.599 8.923 34.746 1.00 90.06 86 GLY A C 1
ATOM 644 O O . GLY A 1 86 ? -12.705 9.397 35.439 1.00 90.06 86 GLY A O 1
ATOM 645 N N . SER A 1 87 ? -13.933 7.631 34.815 1.00 91.25 87 SER A N 1
ATOM 646 C CA . SER A 1 87 ? -13.275 6.691 35.723 1.00 91.25 87 SER A CA 1
ATOM 647 C C . SER A 1 87 ? -12.114 5.952 35.055 1.00 91.25 87 SER A C 1
ATOM 649 O O . SER A 1 87 ? -12.081 5.767 33.836 1.00 91.25 87 SER A O 1
ATOM 651 N N . THR A 1 88 ? -11.151 5.524 35.868 1.00 88.31 88 THR A 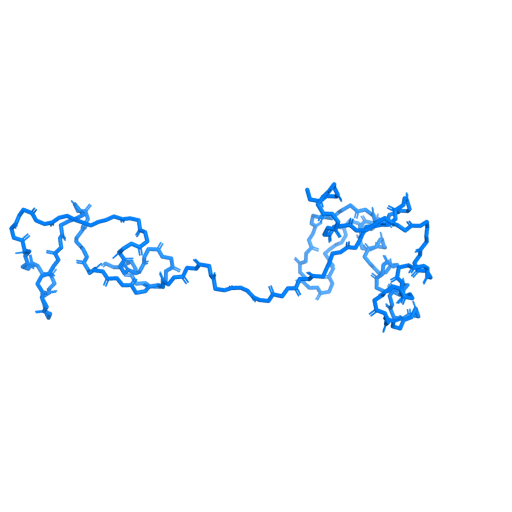N 1
ATOM 652 C CA . THR A 1 88 ? -10.074 4.593 35.494 1.00 88.31 88 THR A CA 1
ATOM 653 C C . THR A 1 88 ? -10.260 3.204 36.107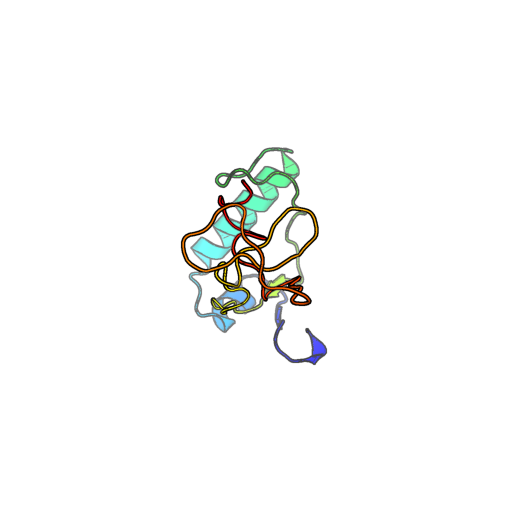 1.00 88.31 88 THR A C 1
ATOM 655 O O . THR A 1 88 ? -9.540 2.285 35.740 1.00 88.31 88 THR A O 1
ATOM 658 N N . THR A 1 89 ? -11.214 3.031 37.028 1.00 92.75 89 THR A N 1
ATOM 659 C CA . THR A 1 89 ? -11.386 1.786 37.799 1.00 92.75 89 THR A CA 1
ATOM 660 C C . THR A 1 89 ? -12.836 1.318 37.903 1.00 92.75 89 THR A C 1
ATOM 662 O O . THR A 1 89 ? -13.082 0.118 38.018 1.00 92.75 89 THR A O 1
ATOM 665 N N . ALA A 1 90 ? -13.810 2.232 37.865 1.00 97.00 90 ALA A N 1
ATOM 666 C CA . ALA A 1 90 ? -15.221 1.886 37.960 1.00 97.00 90 ALA A CA 1
ATOM 667 C C . ALA A 1 90 ? -15.727 1.346 36.621 1.00 97.00 90 ALA A C 1
ATOM 669 O O . ALA A 1 90 ? -15.590 1.993 35.580 1.00 97.00 90 ALA A O 1
ATOM 670 N N . VAL A 1 91 ? -16.345 0.168 36.669 1.00 97.69 91 VAL A N 1
ATOM 671 C CA . VAL A 1 91 ? -16.868 -0.541 35.498 1.00 97.69 91 VAL A CA 1
ATOM 672 C C . VAL A 1 91 ? -18.384 -0.414 35.401 1.00 97.69 91 VAL A C 1
ATOM 674 O O . VAL A 1 91 ? -19.082 -0.270 36.406 1.00 97.69 91 VAL A O 1
ATOM 677 N N . VAL A 1 92 ? -18.906 -0.510 34.183 1.00 97.69 92 VAL A N 1
ATOM 678 C CA . VAL A 1 92 ? -20.331 -0.721 33.926 1.00 97.69 92 VAL A CA 1
ATOM 679 C 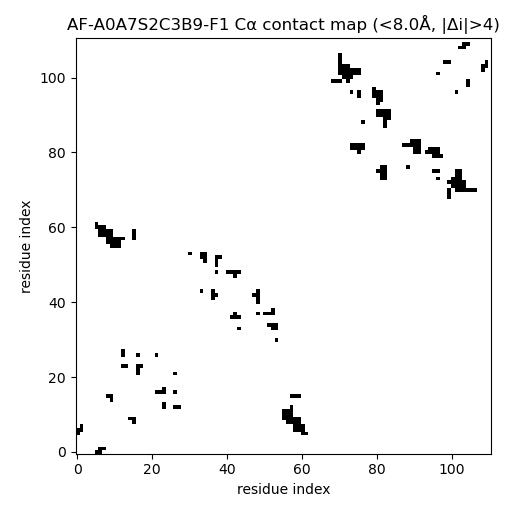C . VAL A 1 92 ? -20.627 -2.218 34.108 1.00 97.69 92 VAL A C 1
ATOM 681 O O . VAL A 1 92 ? -20.076 -3.033 33.363 1.00 97.69 92 VAL A O 1
ATOM 684 N N . PRO A 1 93 ? -21.462 -2.622 35.088 1.00 96.75 93 PRO A N 1
ATOM 685 C CA . PRO A 1 93 ? -21.735 -4.033 35.339 1.00 96.75 93 PRO A CA 1
ATOM 686 C C . PRO A 1 93 ? -22.294 -4.743 34.103 1.00 96.75 93 PRO A C 1
ATOM 688 O O . PRO A 1 93 ? -23.172 -4.219 33.423 1.00 96.75 93 PRO A O 1
ATOM 691 N N . HIS A 1 94 ? -21.794 -5.953 33.845 1.00 96.88 94 HIS A N 1
ATOM 692 C CA . HIS A 1 94 ? -22.232 -6.835 32.753 1.00 96.88 94 HIS A CA 1
ATOM 693 C C . HIS A 1 94 ? -22.016 -6.298 31.326 1.00 96.88 94 HIS A C 1
ATOM 695 O O . HIS A 1 94 ? -22.521 -6.900 30.380 1.00 96.88 94 HIS A O 1
ATOM 701 N N . LEU A 1 95 ? -21.242 -5.220 31.146 1.00 97.88 95 LEU A N 1
ATOM 702 C CA . LEU A 1 95 ? -20.920 -4.672 29.830 1.00 97.88 95 LEU A CA 1
ATOM 703 C C . LEU A 1 95 ? -19.456 -4.936 29.454 1.00 97.88 95 LEU A C 1
ATOM 705 O O . LEU A 1 95 ? -18.530 -4.485 30.132 1.00 97.88 95 LEU A O 1
ATOM 709 N N . LEU A 1 96 ? -19.264 -5.640 28.339 1.00 97.00 96 LEU A N 1
ATOM 710 C CA . LEU A 1 96 ? -17.961 -5.943 27.746 1.00 97.00 96 LEU A CA 1
ATOM 711 C C . LEU A 1 96 ? -17.848 -5.301 26.356 1.00 97.00 96 LEU A C 1
ATOM 713 O O . LEU A 1 96 ? -18.859 -5.145 25.671 1.00 97.00 96 LEU A O 1
ATOM 717 N N . ALA A 1 97 ? -16.632 -4.967 25.922 1.00 96.12 97 ALA A N 1
ATOM 718 C CA . ALA A 1 97 ? -16.360 -4.479 24.566 1.00 96.12 97 ALA A CA 1
ATOM 719 C C . ALA A 1 97 ? -15.040 -5.041 24.016 1.00 96.12 97 ALA A C 1
ATOM 721 O O . ALA A 1 97 ? -14.078 -5.223 24.757 1.00 96.12 97 ALA A O 1
ATOM 722 N N . ALA A 1 98 ? -14.994 -5.311 22.707 1.00 93.06 98 ALA A N 1
ATOM 723 C CA . ALA A 1 98 ? -13.822 -5.865 22.028 1.00 93.06 98 ALA A CA 1
ATOM 724 C C . ALA A 1 98 ? -13.743 -5.435 20.549 1.00 93.06 98 ALA A C 1
ATOM 726 O O . ALA A 1 98 ? -14.726 -4.997 19.942 1.00 93.06 98 ALA A O 1
ATOM 727 N N . GLY A 1 99 ? -12.563 -5.584 19.944 1.00 90.88 99 GLY A N 1
ATOM 728 C CA . GLY A 1 99 ? -12.337 -5.278 18.528 1.00 90.88 99 GLY A CA 1
ATOM 729 C C . GLY A 1 99 ? -12.479 -3.786 18.210 1.00 90.88 99 GLY 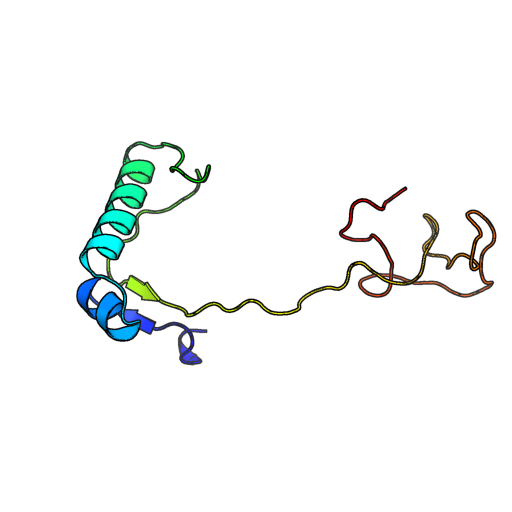A C 1
ATOM 730 O O . GLY A 1 99 ? -12.169 -2.939 19.040 1.00 90.88 99 GLY A O 1
ATOM 731 N N . GLY A 1 100 ? -12.988 -3.454 17.018 1.00 90.19 100 GLY A N 1
ATOM 732 C CA . GLY A 1 100 ? -13.120 -2.065 16.542 1.00 90.19 100 GLY A CA 1
ATOM 733 C C . GLY A 1 100 ? -14.099 -1.179 17.326 1.00 90.19 100 GLY A C 1
ATOM 734 O O . GLY A 1 100 ? -14.278 -0.019 16.974 1.00 90.19 100 GLY A O 1
ATOM 735 N N . THR A 1 101 ? -14.745 -1.715 18.365 1.00 92.56 101 THR A N 1
ATOM 736 C CA . THR A 1 101 ? -15.591 -0.948 19.293 1.00 92.56 101 THR A CA 1
ATOM 737 C C . THR A 1 101 ? -14.814 -0.378 20.482 1.00 92.56 101 THR A C 1
ATOM 739 O O . THR A 1 101 ? -15.353 0.451 21.213 1.00 92.56 101 THR A O 1
ATOM 742 N N . VAL A 1 102 ? -13.565 -0.809 20.687 1.00 92.50 102 VAL A N 1
ATOM 743 C CA . VAL A 1 102 ? -12.707 -0.410 21.809 1.00 92.50 102 VAL A CA 1
ATOM 744 C C . VAL A 1 102 ? -11.798 0.745 21.406 1.00 92.50 102 VAL A C 1
ATOM 746 O O . VAL A 1 102 ? -11.159 0.713 20.354 1.00 92.50 102 VAL A O 1
ATOM 749 N N . ALA A 1 103 ? -11.706 1.754 22.271 1.00 90.25 103 ALA A N 1
ATOM 750 C CA . ALA A 1 103 ? -10.758 2.845 22.089 1.00 90.25 103 ALA A CA 1
ATOM 751 C C . ALA A 1 103 ? -9.314 2.358 22.265 1.00 90.25 103 ALA A C 1
ATOM 753 O O . ALA A 1 103 ? -9.018 1.580 23.166 1.00 90.25 103 ALA A O 1
ATOM 754 N N . GLY A 1 104 ? -8.398 2.871 21.443 1.00 78.06 104 GLY A N 1
ATOM 755 C CA . GLY A 1 104 ? -6.959 2.695 21.659 1.00 78.06 104 GLY A CA 1
ATOM 756 C C . GLY A 1 104 ? -6.370 1.361 21.195 1.00 78.06 104 GLY A C 1
ATOM 757 O O . GLY A 1 104 ? -5.154 1.223 21.234 1.00 78.06 104 GLY A O 1
ATOM 758 N N . GLY A 1 105 ? -7.166 0.423 20.664 1.00 71.00 105 GLY A N 1
ATOM 759 C CA . GLY A 1 105 ? -6.665 -0.880 20.190 1.00 71.00 105 GLY A CA 1
ATOM 760 C C . GLY A 1 105 ? -5.615 -0.813 19.066 1.00 71.00 105 GLY A C 1
ATOM 761 O O . GLY A 1 105 ? -4.896 -1.779 18.836 1.00 71.00 105 GLY A O 1
ATOM 762 N N . SER A 1 106 ? -5.505 0.324 18.374 1.00 69.12 106 SER A N 1
ATOM 763 C CA . SER A 1 106 ? -4.495 0.589 17.341 1.00 69.12 106 SER A CA 1
ATOM 764 C C . SER A 1 106 ? -3.876 1.992 17.457 1.00 69.12 106 SER A C 1
ATOM 766 O O . SER A 1 106 ? -3.395 2.530 16.460 1.00 69.12 106 SER A O 1
ATOM 768 N N . GLY A 1 107 ? -3.968 2.618 18.635 1.00 65.88 107 GLY A N 1
ATOM 769 C CA . GLY A 1 107 ? -3.439 3.957 18.918 1.00 65.88 107 GLY A CA 1
ATOM 770 C C . GLY A 1 107 ? -2.443 3.938 20.080 1.00 65.88 107 GLY A C 1
ATOM 771 O O . GLY A 1 107 ? -2.217 2.900 20.693 1.00 65.88 107 GLY A O 1
ATOM 772 N N . ASN A 1 108 ? -1.879 5.091 20.440 1.00 59.16 108 ASN A N 1
ATOM 773 C CA . ASN A 1 108 ? -0.915 5.217 21.549 1.00 59.16 108 ASN A CA 1
ATOM 774 C C . ASN A 1 108 ? -1.566 5.146 22.951 1.00 59.16 108 ASN A C 1
ATOM 776 O O . ASN A 1 108 ? -1.023 5.687 23.906 1.00 59.16 108 ASN A O 1
ATOM 780 N N . SER A 1 109 ? -2.757 4.559 23.075 1.00 53.53 109 SER A N 1
ATOM 781 C CA . SER A 1 109 ? -3.612 4.670 24.268 1.00 53.53 109 SER A CA 1
ATOM 782 C C . SER A 1 109 ? -3.837 3.341 24.989 1.00 53.53 109 SER A C 1
ATOM 784 O O . SER A 1 109 ? -4.798 3.221 25.742 1.00 53.53 109 SER A O 1
ATOM 786 N N . VAL A 1 110 ? -2.978 2.347 24.755 1.00 45.41 110 VAL A N 1
ATOM 787 C CA . VAL A 1 110 ? -2.916 1.144 25.594 1.00 45.41 110 VAL A CA 1
ATOM 788 C C . VAL A 1 110 ? -2.124 1.453 26.871 1.00 45.41 110 VAL A C 1
ATOM 790 O O . VAL A 1 110 ? -0.935 1.165 26.957 1.00 45.41 110 VAL A O 1
ATOM 793 N N . GLU A 1 111 ? -2.789 2.075 27.843 1.00 41.97 111 GLU A N 1
ATOM 794 C CA . GLU A 1 111 ? -2.385 2.089 29.260 1.00 41.97 111 GLU A CA 1
ATOM 795 C C . GLU A 1 111 ? -3.489 1.472 30.120 1.00 41.97 111 GLU A C 1
ATOM 797 O O . GLU A 1 111 ? -4.668 1.867 29.941 1.00 41.97 111 GLU A O 1
#

Organism: NCBI:txid156173

InterPro domains:
  IPR003953 FAD-dependent oxidoreductase 2, FAD-binding domain [PF00890] (15-106)
  IPR027477 Succinate dehydrogenase/fumarate reductase flavoprotein, catalytic domain superfamily [G3DSA:3.90.700.10] (4-70)
  IPR027477 Succinate dehydrogenase/fumarate reductase flavoprotein, catalytic domain superfamily [SSF56425] (5-74)
  IPR036188 FAD/NAD(P)-binding domain superfamily [G3DSA:3.50.50.60] (73-107)